Protein AF-A0A2N2B1B6-F1 (afdb_monomer_lite)

Radius of gyration: 19.85 Å; chains: 1; bounding box: 57×32×52 Å

Foldseek 3Di:
DPQQQVLVVLCVVVPHDLVVVCVVLVNDSVQSVCCSVVSANPDPVSLVSSCVVSVHDSVSNHCSDPDPPPPPPPPPVDDDDDDDD

Secondary structure (DSSP, 8-state):
-----HHHHHHHHTT--HHHHHHHH---HHHHHHHHHHS---SHHHHHHHHHHHTS-HHHHHTTSTT------------------

Sequence (85 aa):
MDKINRLKKLRLEREISQEKC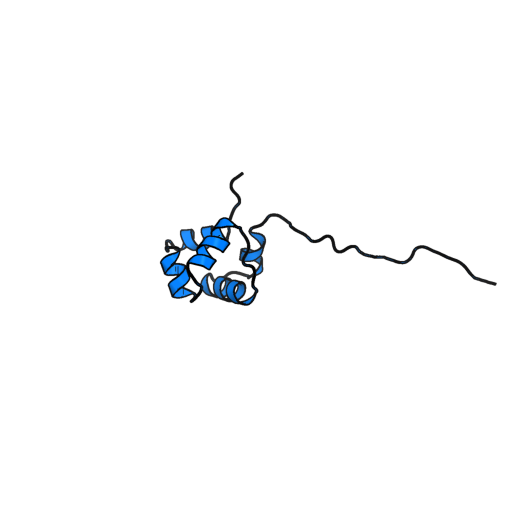AFDTGISISSIKRYERDGIVGNAYNLKILAEYFCVEMDYIYRSNEYSIRKEEKNDGITGNRNNS

Structure (mmCIF, N/CA/C/O backbone):
data_AF-A0A2N2B1B6-F1
#
_entry.id   AF-A0A2N2B1B6-F1
#
loop_
_atom_site.group_PDB
_atom_site.id
_atom_site.type_symbol
_atom_site.label_atom_id
_atom_site.label_alt_id
_atom_site.label_comp_id
_atom_site.label_asym_id
_atom_site.label_entity_id
_atom_site.label_seq_id
_atom_site.pdbx_PDB_ins_code
_atom_site.Cartn_x
_atom_site.Cartn_y
_atom_site.Cartn_z
_atom_site.occupancy
_atom_site.B_iso_or_equiv
_atom_site.auth_seq_id
_atom_site.auth_comp_id
_atom_site.auth_asym_id
_atom_site.auth_atom_id
_atom_site.pdbx_PDB_model_num
ATOM 1 N N . MET A 1 1 ? 11.284 21.473 -1.941 1.00 42.12 1 MET A N 1
ATOM 2 C CA . MET A 1 1 ? 10.208 20.948 -2.802 1.00 42.12 1 MET A CA 1
ATOM 3 C C . MET A 1 1 ? 9.664 19.716 -2.108 1.00 42.12 1 MET A C 1
ATOM 5 O O . MET A 1 1 ? 10.429 18.774 -1.930 1.00 42.12 1 MET A O 1
ATOM 9 N N . ASP A 1 2 ? 8.428 19.750 -1.613 1.00 52.25 2 ASP A N 1
ATOM 10 C CA . ASP A 1 2 ? 7.842 18.577 -0.959 1.00 52.25 2 ASP A CA 1
ATOM 11 C C . ASP A 1 2 ? 7.768 17.422 -1.960 1.00 52.25 2 ASP A C 1
ATOM 13 O O . ASP A 1 2 ? 7.245 17.558 -3.067 1.00 52.25 2 ASP A O 1
ATOM 17 N N . LYS A 1 3 ? 8.354 16.287 -1.586 1.00 59.53 3 LYS A N 1
ATOM 18 C CA . LYS A 1 3 ? 8.417 15.082 -2.412 1.00 59.53 3 LYS A CA 1
ATOM 19 C C . LYS A 1 3 ? 6.991 14.582 -2.674 1.00 59.53 3 LYS A C 1
ATOM 21 O O . LYS A 1 3 ? 6.303 14.158 -1.745 1.00 59.53 3 LYS A O 1
ATOM 26 N N . ILE A 1 4 ? 6.527 14.641 -3.924 1.00 70.69 4 ILE A N 1
ATOM 27 C CA . ILE A 1 4 ? 5.164 14.221 -4.282 1.00 70.69 4 ILE A CA 1
ATOM 28 C C . ILE A 1 4 ? 5.060 12.697 -4.190 1.00 70.69 4 ILE A C 1
ATOM 30 O O . ILE A 1 4 ? 5.567 11.967 -5.038 1.00 70.69 4 ILE A O 1
ATOM 34 N N . ASN A 1 5 ? 4.347 12.214 -3.175 1.00 87.44 5 ASN A N 1
ATOM 35 C CA . ASN A 1 5 ? 4.010 10.806 -3.038 1.00 87.44 5 ASN A CA 1
ATOM 36 C C . ASN A 1 5 ? 2.660 10.510 -3.706 1.00 87.44 5 ASN A C 1
ATOM 38 O O . ASN A 1 5 ? 1.615 10.965 -3.230 1.00 87.44 5 ASN A O 1
ATOM 42 N N . ARG A 1 6 ? 2.661 9.734 -4.797 1.00 91.06 6 ARG A N 1
ATOM 43 C CA . ARG A 1 6 ? 1.435 9.463 -5.565 1.00 91.06 6 ARG A CA 1
ATOM 44 C C . ARG A 1 6 ? 0.462 8.555 -4.820 1.00 91.06 6 ARG A C 1
ATOM 46 O O . ARG A 1 6 ? -0.738 8.752 -4.949 1.00 91.06 6 ARG A O 1
ATOM 53 N N . LEU A 1 7 ? 0.952 7.639 -3.981 1.00 93.88 7 LEU A N 1
ATOM 54 C CA . LEU A 1 7 ? 0.089 6.837 -3.108 1.00 93.88 7 LEU A CA 1
ATOM 55 C C . LEU A 1 7 ? -0.686 7.733 -2.132 1.00 93.88 7 LEU A C 1
ATOM 57 O O . LEU A 1 7 ? -1.906 7.620 -2.026 1.00 93.88 7 LEU A O 1
ATOM 61 N N . LYS A 1 8 ? 0.003 8.670 -1.467 1.00 93.81 8 LYS A N 1
ATOM 62 C CA . LYS A 1 8 ? -0.650 9.626 -0.560 1.00 93.81 8 LYS A CA 1
ATOM 63 C C . LYS A 1 8 ? -1.670 10.490 -1.302 1.00 93.81 8 LYS A C 1
ATOM 65 O O . LYS A 1 8 ? -2.756 10.719 -0.781 1.00 93.81 8 LYS A O 1
ATOM 70 N N . LYS A 1 9 ? -1.333 10.945 -2.513 1.00 93.50 9 LYS A N 1
ATOM 71 C CA . LYS A 1 9 ? -2.240 11.722 -3.368 1.00 93.50 9 LYS A CA 1
ATOM 72 C C . LYS A 1 9 ? -3.525 10.944 -3.678 1.00 93.50 9 LYS A C 1
ATOM 74 O O . LYS A 1 9 ? -4.596 11.430 -3.342 1.00 93.50 9 LYS A O 1
ATOM 79 N N . LEU A 1 10 ? -3.410 9.728 -4.214 1.00 95.44 10 LEU A N 1
ATOM 80 C CA . LEU A 1 10 ? -4.557 8.870 -4.545 1.00 95.44 10 LEU A CA 1
ATOM 81 C C . LEU A 1 10 ? -5.446 8.593 -3.326 1.00 95.44 10 LEU A C 1
ATOM 83 O O . LEU A 1 10 ? -6.672 8.584 -3.422 1.00 95.44 10 LEU A O 1
ATOM 87 N N . ARG A 1 11 ? -4.830 8.396 -2.154 1.00 96.62 11 ARG A N 1
ATOM 88 C CA . ARG A 1 11 ? -5.561 8.195 -0.902 1.00 96.62 11 ARG A CA 1
ATOM 89 C C . ARG A 1 11 ? -6.386 9.424 -0.513 1.00 96.62 11 ARG A C 1
ATOM 91 O O . ARG A 1 11 ? -7.539 9.281 -0.118 1.00 96.62 11 ARG A O 1
ATOM 98 N N . LEU A 1 12 ? -5.789 10.612 -0.601 1.00 96.00 12 LEU A N 1
ATOM 99 C CA . LEU A 1 12 ? -6.458 11.869 -0.262 1.00 96.00 12 LEU A CA 1
ATOM 100 C C . LEU A 1 12 ? -7.538 12.243 -1.284 1.00 96.00 12 LEU A C 1
ATOM 102 O O . LEU A 1 12 ? -8.577 12.742 -0.876 1.00 96.00 12 LEU A O 1
ATOM 106 N N . GLU A 1 13 ? -7.346 11.939 -2.570 1.00 96.00 13 GLU A N 1
ATOM 107 C CA . GLU A 1 13 ? -8.373 12.106 -3.615 1.00 96.00 13 GLU A CA 1
ATOM 108 C C . GLU A 1 13 ? -9.611 11.229 -3.377 1.00 96.00 13 GLU A C 1
ATOM 110 O O . GLU A 1 13 ? -10.706 11.584 -3.797 1.00 96.00 13 GLU A O 1
ATOM 115 N N . ARG A 1 14 ? -9.446 10.096 -2.683 1.00 96.44 14 ARG A N 1
ATOM 116 C CA . ARG A 1 14 ? -10.551 9.237 -2.231 1.00 96.44 14 ARG A CA 1
ATOM 117 C C . ARG A 1 14 ? -11.061 9.562 -0.825 1.00 96.44 14 ARG A C 1
ATOM 119 O O . ARG A 1 14 ? -11.930 8.850 -0.336 1.00 96.44 14 ARG A O 1
ATOM 126 N N . GLU A 1 15 ? -10.498 10.569 -0.159 1.00 97.69 15 GLU A N 1
ATOM 127 C CA . GLU A 1 15 ? -10.889 11.007 1.191 1.00 97.69 15 GLU A CA 1
ATOM 128 C C . GLU A 1 15 ? -10.838 9.903 2.271 1.00 97.69 15 GLU A C 1
ATOM 130 O O . GLU A 1 15 ? -11.560 9.942 3.267 1.00 97.69 15 GLU A O 1
ATOM 135 N N . ILE A 1 16 ? -9.951 8.913 2.117 1.00 98.19 16 ILE A N 1
ATOM 136 C CA . ILE A 1 16 ? -9.800 7.810 3.082 1.00 98.19 16 ILE A CA 1
ATOM 137 C C . ILE A 1 16 ? -8.568 7.990 3.979 1.00 98.19 16 ILE A C 1
ATOM 139 O O . ILE A 1 16 ? -7.550 8.563 3.582 1.00 98.19 16 ILE A O 1
ATOM 143 N N . SER A 1 17 ? -8.614 7.457 5.201 1.00 98.31 17 SER A N 1
ATOM 144 C CA . SER A 1 17 ? -7.467 7.450 6.119 1.00 98.31 17 SER A CA 1
ATOM 145 C C . SER A 1 17 ? -6.427 6.379 5.754 1.00 98.31 17 SER A C 1
ATOM 147 O O . SER A 1 17 ? -6.682 5.481 4.945 1.00 98.31 17 SER A O 1
ATOM 149 N N . GLN A 1 18 ? -5.230 6.455 6.348 1.00 98.19 18 GLN A N 1
ATOM 150 C CA . GLN A 1 18 ? -4.201 5.418 6.175 1.00 98.19 18 GLN A CA 1
ATOM 151 C C . GLN A 1 18 ? -4.674 4.071 6.741 1.00 98.19 18 GLN A C 1
ATOM 153 O O . GLN A 1 18 ? -4.392 3.027 6.158 1.00 98.19 18 GLN A O 1
ATOM 158 N N . GLU A 1 19 ? -5.424 4.106 7.843 1.00 98.44 19 GLU A N 1
ATOM 159 C CA . GLU A 1 19 ? -6.079 2.965 8.482 1.00 98.44 19 GLU A CA 1
ATOM 160 C C . GLU A 1 19 ? -7.088 2.311 7.531 1.00 98.44 19 GLU A C 1
ATOM 162 O O . GLU A 1 19 ? -7.068 1.094 7.362 1.00 98.44 19 GLU A O 1
ATOM 167 N N . LYS A 1 20 ? -7.935 3.111 6.867 1.00 98.38 20 LYS A N 1
ATOM 168 C CA . LYS A 1 20 ? -8.928 2.602 5.911 1.00 98.38 20 LYS A CA 1
ATOM 169 C C . LYS A 1 20 ? -8.262 1.996 4.680 1.00 98.38 20 LYS A C 1
ATOM 171 O O . LYS A 1 20 ? -8.648 0.914 4.258 1.00 98.38 20 LYS A O 1
ATOM 176 N N . CYS A 1 21 ? -7.228 2.648 4.150 1.00 98.00 21 CYS A N 1
ATOM 177 C CA . CYS A 1 21 ? -6.439 2.115 3.038 1.00 98.00 21 CYS A CA 1
ATOM 178 C C . CYS A 1 21 ? -5.786 0.770 3.405 1.00 98.00 21 CYS A C 1
ATOM 180 O O . CYS A 1 21 ? -5.858 -0.187 2.638 1.00 98.00 21 CYS A O 1
ATOM 182 N N . ALA A 1 22 ? -5.201 0.668 4.602 1.00 98.25 22 ALA A N 1
ATOM 183 C CA . ALA A 1 22 ? -4.633 -0.576 5.118 1.00 98.25 22 ALA A CA 1
ATOM 184 C C . ALA A 1 22 ? -5.690 -1.685 5.251 1.00 98.25 22 ALA A C 1
ATOM 186 O O . ALA A 1 22 ? -5.461 -2.812 4.818 1.00 98.25 22 ALA A O 1
ATOM 187 N N . PHE A 1 23 ? -6.858 -1.352 5.804 1.00 98.44 23 PHE A N 1
ATOM 188 C CA . PHE A 1 23 ? -7.977 -2.280 5.946 1.00 98.44 23 PHE A CA 1
ATOM 189 C C . PHE A 1 23 ? -8.474 -2.797 4.588 1.00 98.44 23 PHE A C 1
ATOM 191 O O . PHE A 1 23 ? -8.594 -4.004 4.407 1.00 98.44 23 PHE A O 1
ATOM 198 N N . ASP A 1 24 ? -8.693 -1.906 3.619 1.00 98.31 24 ASP A N 1
ATOM 199 C CA . ASP A 1 24 ? -9.244 -2.275 2.309 1.00 98.31 24 ASP A CA 1
ATOM 200 C C . ASP A 1 24 ? -8.276 -3.091 1.450 1.00 98.31 24 ASP A C 1
ATOM 202 O O . ASP A 1 24 ? -8.692 -3.955 0.683 1.00 98.31 24 ASP A O 1
ATOM 206 N N . THR A 1 25 ? -6.979 -2.801 1.557 1.00 97.69 25 THR A N 1
ATOM 207 C CA . THR A 1 25 ? -5.937 -3.454 0.749 1.00 97.69 25 THR A CA 1
ATOM 208 C C . THR A 1 25 ? -5.359 -4.699 1.419 1.00 97.69 25 THR A C 1
ATOM 210 O O . THR A 1 25 ? -4.608 -5.442 0.792 1.00 97.69 25 THR A O 1
ATOM 213 N N . GLY A 1 26 ? -5.636 -4.913 2.710 1.00 97.81 26 GLY A N 1
ATOM 214 C CA . GLY A 1 26 ? -4.980 -5.942 3.522 1.00 97.81 26 GLY A CA 1
ATOM 215 C C . GLY A 1 26 ? -3.491 -5.673 3.792 1.00 97.81 26 GLY A C 1
ATOM 216 O O . GLY A 1 26 ? -2.802 -6.515 4.371 1.00 97.81 26 GLY A O 1
ATOM 217 N N . ILE A 1 27 ? -2.962 -4.513 3.390 1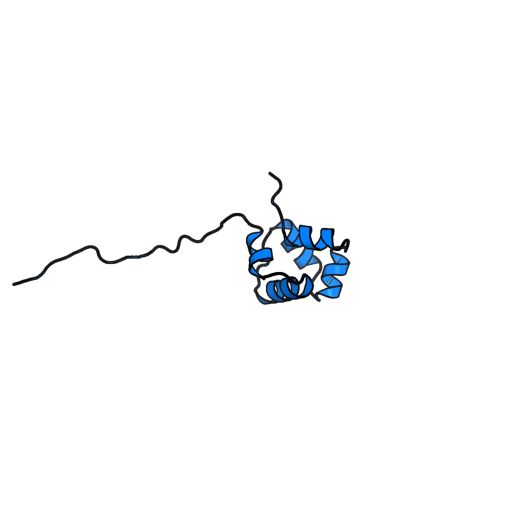.00 97.50 27 ILE A N 1
ATOM 218 C CA . ILE A 1 27 ? -1.574 -4.114 3.639 1.00 97.50 27 ILE A CA 1
ATOM 219 C C . ILE A 1 27 ? -1.467 -3.551 5.056 1.00 97.50 27 ILE A C 1
ATOM 221 O O . ILE A 1 27 ? -2.314 -2.785 5.503 1.00 97.50 27 ILE A O 1
ATOM 225 N N . SER A 1 28 ? -0.383 -3.863 5.772 1.00 97.69 28 SER A N 1
ATOM 226 C CA . SER A 1 28 ? -0.198 -3.323 7.120 1.00 97.69 28 SER A CA 1
ATOM 227 C C . SER A 1 28 ? -0.169 -1.789 7.122 1.00 97.69 28 SER A C 1
ATOM 229 O O . SER A 1 28 ? 0.487 -1.152 6.292 1.00 97.69 28 SER A O 1
ATOM 231 N N . ILE A 1 29 ? -0.794 -1.175 8.128 1.00 97.94 29 ILE A N 1
ATOM 232 C CA . ILE A 1 29 ? -0.774 0.285 8.295 1.00 97.94 29 ILE A CA 1
ATOM 233 C C . ILE A 1 29 ? 0.649 0.850 8.399 1.00 97.94 29 ILE A C 1
ATOM 235 O O . ILE A 1 29 ? 0.940 1.931 7.887 1.00 97.94 29 ILE A O 1
ATOM 239 N N . SER A 1 30 ? 1.568 0.095 9.009 1.00 96.75 30 SER A N 1
ATOM 240 C CA . SER A 1 30 ? 2.990 0.438 9.078 1.00 96.75 30 SER A CA 1
ATOM 241 C C . SER A 1 30 ? 3.640 0.499 7.694 1.00 96.75 30 SER A C 1
ATOM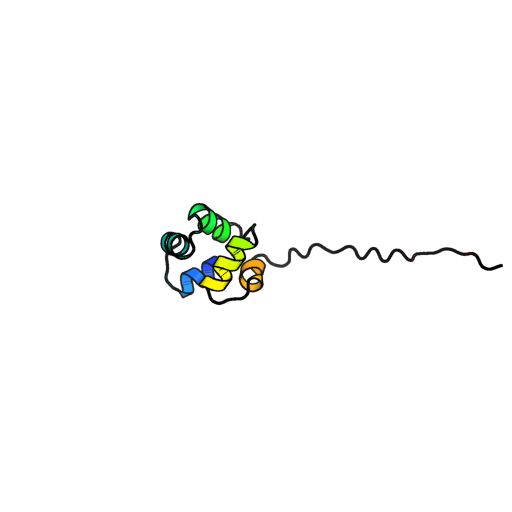 243 O O . SER A 1 30 ? 4.499 1.348 7.456 1.00 96.75 30 SER A O 1
ATOM 245 N N . SER A 1 31 ? 3.213 -0.359 6.765 1.00 95.50 31 SER A N 1
ATOM 246 C CA . SER A 1 31 ? 3.669 -0.334 5.378 1.00 95.50 31 SER A CA 1
ATOM 247 C C . SER A 1 31 ? 3.075 0.843 4.619 1.00 95.50 31 SER A C 1
ATOM 249 O O . SER A 1 31 ? 3.847 1.561 3.996 1.00 95.50 31 SER A O 1
ATOM 251 N N . ILE A 1 32 ? 1.775 1.128 4.752 1.00 96.56 32 ILE A N 1
ATOM 252 C CA . ILE A 1 32 ? 1.158 2.325 4.148 1.00 96.56 32 ILE A CA 1
ATOM 253 C C . ILE A 1 32 ? 1.874 3.605 4.607 1.00 96.56 32 ILE A C 1
ATOM 255 O O . ILE A 1 32 ? 2.313 4.397 3.774 1.00 96.56 32 ILE A O 1
ATOM 259 N N . LYS A 1 33 ? 2.094 3.769 5.920 1.00 95.25 33 LYS A N 1
ATOM 260 C CA . LYS A 1 33 ? 2.842 4.908 6.488 1.00 95.25 33 LYS A CA 1
ATOM 261 C C . LYS A 1 33 ? 4.253 5.020 5.914 1.00 95.25 33 LYS A C 1
ATOM 263 O O . LYS A 1 33 ? 4.681 6.110 5.537 1.00 95.25 33 LYS A O 1
ATOM 268 N N . ARG A 1 34 ? 4.970 3.894 5.834 1.00 92.25 34 ARG A N 1
ATOM 269 C CA . ARG A 1 34 ? 6.320 3.836 5.260 1.00 92.25 34 ARG A CA 1
ATOM 270 C C . ARG A 1 34 ? 6.315 4.224 3.783 1.00 92.25 34 ARG A C 1
ATOM 272 O O . ARG A 1 34 ? 7.126 5.046 3.381 1.00 92.25 34 ARG A O 1
ATOM 279 N N . TYR A 1 35 ? 5.387 3.691 2.993 1.00 92.88 35 TYR A N 1
ATOM 280 C CA . TYR A 1 35 ? 5.282 3.989 1.565 1.00 92.88 35 TYR A CA 1
ATOM 281 C C . TYR A 1 35 ? 4.968 5.461 1.317 1.00 92.88 35 TYR A C 1
ATOM 283 O O . TYR A 1 35 ? 5.611 6.062 0.460 1.00 92.88 35 TYR A O 1
ATOM 291 N N . GLU A 1 36 ? 4.045 6.055 2.084 1.00 92.31 36 GLU A N 1
ATOM 292 C CA . GLU A 1 36 ? 3.698 7.480 1.984 1.00 92.31 36 GLU A CA 1
ATOM 293 C C . GLU A 1 36 ? 4.849 8.415 2.384 1.00 92.31 36 GLU A C 1
ATOM 295 O O . GLU A 1 36 ? 4.985 9.500 1.817 1.00 92.31 36 GLU A O 1
ATOM 300 N N . ARG A 1 37 ? 5.693 7.992 3.330 1.00 89.00 37 ARG A N 1
ATOM 301 C CA . ARG A 1 37 ? 6.870 8.748 3.772 1.00 89.00 37 ARG A CA 1
ATOM 302 C C . ARG A 1 37 ? 8.048 8.612 2.808 1.00 89.00 37 ARG A C 1
ATOM 304 O O . ARG A 1 37 ? 8.630 9.613 2.402 1.00 89.00 37 ARG A O 1
ATOM 311 N N . ASP A 1 38 ? 8.403 7.383 2.451 1.00 85.00 38 ASP A N 1
ATOM 312 C CA . ASP A 1 38 ? 9.654 7.088 1.748 1.00 85.00 38 ASP A CA 1
ATOM 313 C C . ASP A 1 38 ? 9.505 7.303 0.225 1.00 85.00 38 ASP A C 1
ATOM 315 O O . ASP A 1 38 ? 10.478 7.614 -0.474 1.00 85.00 38 ASP A O 1
ATOM 319 N N . GLY A 1 39 ? 8.274 7.213 -0.300 1.00 80.56 39 GLY A N 1
ATOM 320 C CA . GLY A 1 39 ? 7.980 7.411 -1.723 1.00 80.56 39 GLY A CA 1
ATOM 321 C C . GLY A 1 39 ? 8.109 6.157 -2.580 1.00 80.56 39 GLY A C 1
ATOM 322 O O . GLY A 1 39 ? 8.038 6.268 -3.797 1.00 80.56 39 GLY A O 1
ATOM 323 N N . ILE A 1 40 ? 8.341 4.983 -1.984 1.00 80.38 40 ILE A N 1
ATOM 324 C CA . ILE A 1 40 ? 8.597 3.736 -2.719 1.00 80.38 40 ILE A CA 1
ATOM 325 C C . ILE A 1 40 ? 7.865 2.569 -2.051 1.00 80.38 40 ILE A C 1
ATOM 327 O O . ILE A 1 40 ? 7.986 2.347 -0.844 1.00 80.38 40 ILE A O 1
ATOM 331 N N . VAL A 1 41 ? 7.155 1.776 -2.859 1.00 85.00 41 VAL A N 1
ATOM 332 C CA . VAL A 1 41 ? 6.607 0.472 -2.461 1.00 85.00 41 VAL A CA 1
ATOM 333 C C . VAL A 1 41 ? 7.637 -0.599 -2.811 1.00 85.00 41 VAL A C 1
ATOM 335 O O . VAL A 1 41 ? 7.868 -0.900 -3.977 1.00 85.00 41 VAL A O 1
ATOM 338 N N . GLY A 1 42 ? 8.303 -1.146 -1.793 1.00 77.31 42 GLY A N 1
ATOM 339 C CA . GLY A 1 42 ? 9.475 -2.012 -1.980 1.00 77.31 42 GLY A CA 1
ATOM 340 C C . GLY A 1 42 ? 9.202 -3.431 -2.495 1.00 77.31 42 GLY A C 1
ATOM 341 O O . GLY A 1 42 ? 10.157 -4.153 -2.752 1.00 77.31 42 GLY A O 1
ATOM 342 N N . ASN A 1 43 ? 7.942 -3.858 -2.628 1.00 88.44 43 ASN A N 1
ATOM 343 C CA . ASN A 1 43 ? 7.609 -5.167 -3.190 1.00 88.44 43 ASN A CA 1
ATOM 344 C C . ASN A 1 43 ? 6.541 -5.033 -4.290 1.00 88.44 43 ASN A C 1
ATOM 346 O O . ASN A 1 43 ? 5.658 -4.177 -4.214 1.00 88.44 43 ASN A O 1
ATOM 350 N N . ALA A 1 44 ? 6.631 -5.887 -5.311 1.00 90.88 44 ALA A N 1
ATOM 351 C CA . ALA A 1 44 ? 5.732 -5.851 -6.464 1.00 90.88 44 ALA A CA 1
ATOM 352 C C . ALA A 1 44 ? 4.296 -6.289 -6.120 1.00 90.88 44 ALA A C 1
ATOM 354 O O . ALA A 1 44 ? 3.349 -5.802 -6.728 1.00 90.88 44 ALA A O 1
ATOM 355 N N . TYR A 1 45 ? 4.127 -7.170 -5.130 1.00 95.25 45 TYR A N 1
ATOM 356 C CA . TYR A 1 45 ? 2.822 -7.692 -4.717 1.00 95.25 45 TYR A CA 1
ATOM 357 C C . TYR A 1 45 ? 1.905 -6.592 -4.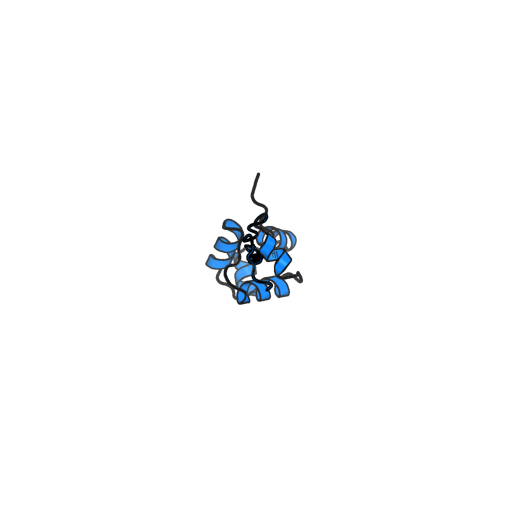156 1.00 95.25 45 TYR A C 1
ATOM 359 O O . TYR A 1 45 ? 0.820 -6.353 -4.674 1.00 95.25 45 TYR A O 1
ATOM 367 N N . ASN A 1 46 ? 2.377 -5.846 -3.160 1.00 95.25 46 ASN A N 1
ATOM 368 C CA . ASN A 1 46 ? 1.678 -4.705 -2.577 1.00 95.25 46 ASN A CA 1
ATOM 369 C C . ASN A 1 46 ? 1.511 -3.581 -3.598 1.00 95.25 46 ASN A C 1
ATOM 371 O O . ASN A 1 46 ? 0.494 -2.898 -3.583 1.00 95.25 46 ASN A O 1
ATOM 375 N N . LEU A 1 47 ? 2.486 -3.384 -4.492 1.00 94.62 47 LEU A N 1
ATOM 376 C CA . LEU A 1 47 ? 2.357 -2.402 -5.567 1.00 94.62 47 LEU A CA 1
ATOM 377 C C . LEU A 1 47 ? 1.196 -2.757 -6.506 1.00 94.62 47 LEU A C 1
ATOM 379 O O . LEU A 1 47 ? 0.424 -1.870 -6.858 1.00 94.62 47 LEU A O 1
ATOM 383 N N . LYS A 1 48 ? 1.040 -4.040 -6.854 1.00 96.12 48 LYS A N 1
ATOM 384 C CA . LYS A 1 48 ? -0.088 -4.541 -7.645 1.00 96.12 48 LYS A CA 1
ATOM 385 C C . LYS A 1 48 ? -1.420 -4.358 -6.912 1.00 96.12 48 LYS A C 1
ATOM 387 O O . LYS A 1 48 ? -2.338 -3.803 -7.498 1.00 96.12 48 LYS A O 1
ATOM 392 N N . ILE A 1 49 ? -1.502 -4.730 -5.631 1.00 97.69 49 ILE A N 1
ATOM 393 C CA . ILE A 1 49 ? -2.721 -4.530 -4.822 1.00 97.69 49 ILE A CA 1
ATOM 394 C C . ILE A 1 49 ? -3.130 -3.055 -4.801 1.00 97.69 49 ILE A C 1
ATOM 396 O O . ILE A 1 49 ? -4.297 -2.727 -4.992 1.00 97.69 49 ILE A O 1
ATOM 400 N N . LEU A 1 50 ? -2.175 -2.149 -4.574 1.00 96.56 50 LEU A N 1
ATOM 401 C CA . LEU A 1 50 ? -2.451 -0.714 -4.551 1.00 96.56 50 LEU A CA 1
ATOM 402 C C . LEU A 1 50 ? -2.886 -0.202 -5.930 1.00 96.56 50 LEU A C 1
ATOM 404 O O . LEU A 1 50 ? -3.808 0.604 -6.012 1.00 96.56 50 LEU A O 1
ATOM 408 N N . ALA A 1 51 ? -2.248 -0.675 -7.000 1.00 95.75 51 ALA A N 1
ATOM 409 C CA . ALA A 1 51 ? -2.595 -0.332 -8.376 1.00 95.75 51 ALA A CA 1
ATOM 410 C C . ALA A 1 51 ? -4.038 -0.744 -8.714 1.00 95.75 51 ALA A C 1
ATOM 412 O O . ALA A 1 51 ? -4.825 0.087 -9.163 1.00 95.75 51 ALA A O 1
ATOM 413 N N . GLU A 1 52 ? -4.413 -1.985 -8.398 1.00 97.38 52 GLU A N 1
ATOM 414 C CA . GLU A 1 52 ? -5.773 -2.505 -8.580 1.00 97.38 52 GLU A CA 1
ATOM 415 C C . GLU A 1 52 ? -6.786 -1.748 -7.716 1.00 97.38 52 GLU A C 1
ATOM 417 O O . GLU A 1 52 ? -7.813 -1.298 -8.221 1.00 97.38 52 GLU A O 1
ATOM 422 N N . TYR A 1 53 ? -6.478 -1.530 -6.434 1.00 98.06 53 TYR A N 1
ATOM 423 C CA . TYR A 1 53 ? -7.365 -0.813 -5.521 1.00 98.06 53 TYR A CA 1
ATOM 424 C C . TYR A 1 53 ? -7.641 0.615 -5.997 1.00 98.06 53 TYR A C 1
ATOM 426 O O . TYR A 1 53 ? -8.793 1.052 -5.980 1.00 98.06 53 TYR A O 1
ATOM 434 N N . PHE A 1 54 ? -6.613 1.344 -6.441 1.00 96.62 54 PHE A N 1
ATOM 435 C CA . PHE A 1 54 ? -6.744 2.721 -6.923 1.00 96.62 54 PHE A CA 1
ATOM 436 C C . PHE A 1 54 ? -7.132 2.840 -8.405 1.00 96.62 54 PHE A C 1
ATOM 438 O O . PHE A 1 54 ? -7.384 3.955 -8.856 1.00 96.6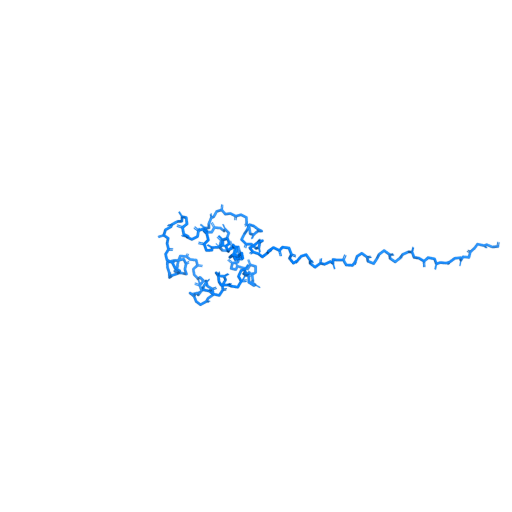2 54 PHE A O 1
ATOM 445 N N . CYS A 1 55 ? -7.251 1.723 -9.129 1.00 96.50 55 CYS A N 1
ATOM 446 C CA . CYS A 1 55 ? -7.507 1.672 -10.572 1.00 96.50 55 CYS A CA 1
ATOM 447 C C . CYS A 1 55 ? -6.471 2.463 -11.395 1.00 96.50 55 CYS A C 1
ATOM 449 O O . CYS A 1 55 ? -6.827 3.246 -12.276 1.00 96.50 55 CYS A O 1
ATOM 451 N N . VAL A 1 56 ? -5.186 2.284 -11.088 1.00 94.81 56 VAL A N 1
ATOM 452 C CA . VAL A 1 56 ? -4.060 2.941 -11.774 1.00 94.81 56 VAL A CA 1
ATOM 453 C C . VAL A 1 56 ? -2.989 1.926 -12.156 1.00 94.81 56 VAL A C 1
ATOM 455 O O . VAL A 1 56 ? -2.926 0.838 -11.598 1.00 94.81 56 VAL A O 1
ATOM 458 N 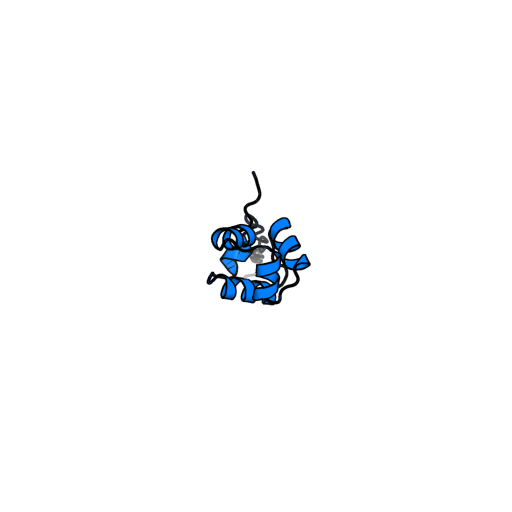N . GLU A 1 57 ? -2.089 2.301 -13.059 1.00 93.38 57 GLU A N 1
ATOM 459 C CA . GLU A 1 57 ? -0.922 1.483 -13.399 1.00 93.38 57 GLU A CA 1
ATOM 460 C C . GLU A 1 57 ? 0.082 1.394 -12.236 1.00 93.38 57 GLU A C 1
ATOM 462 O O . GLU A 1 57 ? 0.343 2.379 -11.536 1.00 93.38 57 GLU A O 1
ATOM 467 N N . MET A 1 58 ? 0.733 0.237 -12.068 1.00 91.25 58 MET A N 1
ATOM 468 C CA . MET A 1 58 ? 1.766 0.035 -11.033 1.00 91.25 58 MET A CA 1
ATOM 469 C C . MET A 1 58 ? 2.893 1.073 -11.128 1.00 91.25 58 MET A C 1
ATOM 471 O O . MET A 1 58 ? 3.356 1.611 -10.120 1.00 91.25 58 MET A O 1
ATOM 475 N N . ASP A 1 59 ? 3.304 1.392 -12.354 1.00 87.62 59 ASP A N 1
ATOM 476 C CA . ASP A 1 59 ? 4.358 2.362 -12.651 1.00 87.62 59 ASP A CA 1
ATOM 477 C C . ASP A 1 59 ? 3.964 3.795 -12.252 1.00 87.62 59 ASP A C 1
ATOM 479 O O . ASP A 1 59 ? 4.810 4.605 -11.858 1.00 87.62 59 ASP A O 1
ATOM 483 N N . TYR A 1 60 ? 2.661 4.104 -12.250 1.00 88.94 60 TYR A N 1
ATOM 484 C CA . TYR A 1 60 ? 2.181 5.376 -11.730 1.00 88.94 60 TYR A CA 1
ATOM 485 C C . TYR A 1 60 ? 2.521 5.499 -10.248 1.00 88.94 60 TYR A C 1
ATOM 487 O O . TYR A 1 60 ? 3.113 6.496 -9.854 1.00 88.94 60 TYR A O 1
ATOM 495 N N . ILE A 1 61 ? 2.232 4.489 -9.431 1.00 88.62 61 ILE A N 1
ATOM 496 C CA . ILE A 1 61 ? 2.542 4.524 -7.995 1.00 88.62 61 ILE A CA 1
ATOM 497 C C . ILE A 1 61 ? 4.064 4.468 -7.766 1.00 88.62 61 ILE A C 1
ATOM 499 O O . ILE A 1 61 ? 4.584 5.183 -6.904 1.00 88.62 61 ILE A O 1
ATOM 503 N N . TYR A 1 62 ? 4.791 3.679 -8.564 1.00 83.69 62 TYR A N 1
ATOM 504 C CA . TYR A 1 62 ? 6.237 3.477 -8.424 1.00 83.69 62 TYR A CA 1
ATOM 505 C C . TYR A 1 62 ? 7.075 4.729 -8.726 1.00 83.69 62 TYR A C 1
ATOM 507 O O . TYR A 1 62 ? 8.006 5.039 -7.981 1.00 83.69 62 TYR A O 1
ATOM 515 N N . ARG A 1 63 ? 6.715 5.518 -9.749 1.00 69.69 63 ARG A N 1
ATOM 516 C CA . ARG A 1 63 ? 7.414 6.769 -10.131 1.00 69.69 63 ARG A CA 1
ATOM 517 C C . ARG A 1 63 ? 7.216 7.943 -9.154 1.00 69.69 63 ARG A C 1
ATOM 519 O O . ARG A 1 63 ? 7.442 9.096 -9.514 1.00 69.69 63 ARG A O 1
ATOM 526 N N . SER A 1 64 ? 6.804 7.674 -7.916 1.00 62.00 64 SER A N 1
ATOM 527 C CA . SER A 1 64 ? 6.719 8.664 -6.829 1.00 62.00 64 SER A CA 1
ATOM 528 C C . SER A 1 64 ? 8.090 9.197 -6.380 1.00 62.00 64 SER A C 1
ATOM 530 O O . SER A 1 64 ? 8.159 10.151 -5.609 1.00 62.00 64 SER A O 1
ATOM 532 N N . ASN A 1 65 ? 9.189 8.605 -6.856 1.00 55.94 65 ASN A N 1
ATOM 533 C CA . ASN A 1 65 ? 10.534 9.141 -6.697 1.00 55.94 65 ASN A CA 1
ATOM 534 C C . ASN A 1 65 ? 11.061 9.550 -8.076 1.00 55.94 65 ASN A C 1
ATOM 536 O O . ASN A 1 65 ? 11.153 8.719 -8.979 1.00 55.94 65 ASN A O 1
ATOM 540 N N . GLU A 1 66 ? 11.360 10.834 -8.241 1.00 53.59 66 GLU A N 1
ATOM 541 C CA . GLU A 1 66 ? 11.973 11.393 -9.441 1.00 53.59 66 GLU A CA 1
ATOM 542 C C . GLU A 1 66 ? 13.212 10.560 -9.820 1.00 53.59 66 GLU A C 1
ATOM 544 O O . GLU A 1 66 ? 14.161 10.443 -9.049 1.00 53.59 66 GLU A O 1
ATOM 549 N N . TYR A 1 67 ? 13.120 9.879 -10.966 1.00 52.25 67 TYR A N 1
ATOM 550 C CA . TYR A 1 67 ? 14.206 9.268 -11.733 1.00 52.25 67 TYR A CA 1
ATOM 551 C C . TYR A 1 67 ? 15.427 8.776 -10.932 1.00 52.25 67 TYR A C 1
ATOM 553 O O . TYR A 1 67 ? 16.538 9.271 -11.085 1.00 52.25 67 TYR A O 1
ATOM 561 N N . SER A 1 68 ? 15.273 7.684 -10.180 1.00 54.41 68 SER A N 1
ATOM 562 C CA . SER A 1 68 ? 16.401 6.768 -9.948 1.00 54.41 68 SER A CA 1
ATOM 563 C C . SER A 1 68 ? 16.482 5.776 -11.113 1.00 54.41 68 SER A C 1
ATOM 565 O O . SER A 1 68 ? 16.297 4.575 -10.926 1.00 54.41 68 SER A O 1
ATOM 567 N N . ILE A 1 69 ? 16.696 6.270 -12.340 1.00 56.34 69 ILE A N 1
ATOM 568 C CA . ILE A 1 69 ? 17.126 5.393 -13.435 1.00 56.34 69 ILE A CA 1
ATOM 569 C C . ILE A 1 69 ? 18.478 4.847 -12.990 1.00 56.34 69 ILE A C 1
ATOM 571 O O . ILE A 1 69 ? 19.458 5.588 -12.909 1.00 56.34 69 ILE A O 1
ATOM 575 N N . ARG A 1 70 ? 18.532 3.552 -12.668 1.00 55.72 70 ARG A N 1
ATOM 576 C CA . ARG A 1 70 ? 19.799 2.825 -12.710 1.00 55.72 70 ARG A CA 1
ATOM 577 C C . ARG A 1 70 ? 20.302 3.036 -14.132 1.00 55.72 70 ARG A C 1
ATOM 579 O O . ARG A 1 70 ? 19.622 2.622 -15.066 1.00 55.72 70 ARG A O 1
ATOM 586 N N . LYS A 1 71 ? 21.412 3.755 -14.310 1.00 47.38 71 LYS A N 1
ATOM 587 C CA . LYS A 1 71 ? 22.109 3.741 -15.594 1.00 47.38 71 LYS A CA 1
ATOM 588 C C . LYS A 1 71 ? 22.443 2.276 -15.848 1.00 47.38 71 LYS A C 1
ATOM 590 O O . LYS A 1 71 ? 23.307 1.728 -15.174 1.00 47.38 71 LYS A O 1
ATOM 595 N N . GLU A 1 72 ? 21.706 1.630 -16.741 1.00 48.50 72 GLU A N 1
ATOM 596 C CA . GLU A 1 72 ? 22.216 0.440 -17.397 1.00 48.50 72 GLU A CA 1
ATOM 597 C C . GLU A 1 72 ? 23.464 0.910 -18.138 1.00 48.50 72 GLU A C 1
ATOM 599 O O . GLU A 1 72 ? 23.391 1.686 -19.095 1.00 48.50 72 GLU A O 1
ATOM 604 N N . GLU A 1 73 ? 24.628 0.538 -17.612 1.00 51.25 73 GLU A N 1
ATOM 605 C CA . GLU A 1 73 ? 25.862 0.573 -18.373 1.00 51.25 73 GLU A CA 1
ATOM 606 C C . GLU A 1 73 ? 25.626 -0.301 -19.602 1.00 51.25 73 GLU A C 1
ATOM 608 O O . GLU A 1 73 ? 25.660 -1.530 -19.530 1.00 51.25 73 GLU A O 1
ATOM 613 N N . LYS A 1 74 ? 25.358 0.339 -20.743 1.00 51.09 74 LYS A N 1
ATOM 614 C CA . LYS A 1 74 ? 25.642 -0.267 -22.036 1.00 51.09 74 LYS A CA 1
ATOM 615 C C . LYS A 1 74 ? 27.139 -0.555 -22.046 1.00 51.09 74 LYS A C 1
ATOM 617 O O . LYS A 1 74 ? 27.941 0.306 -22.396 1.00 51.09 74 LYS A O 1
ATOM 622 N N . ASN A 1 75 ? 27.518 -1.757 -21.624 1.00 53.31 75 ASN A N 1
ATOM 623 C CA . ASN A 1 75 ? 28.756 -2.373 -22.068 1.00 53.31 75 ASN A CA 1
ATOM 624 C C . ASN A 1 75 ? 28.574 -2.684 -23.558 1.00 53.31 75 ASN A C 1
ATOM 626 O O . ASN A 1 75 ? 28.365 -3.829 -23.951 1.00 53.31 75 ASN A O 1
ATOM 630 N N . ASP A 1 76 ? 28.646 -1.645 -24.393 1.00 53.06 76 ASP A N 1
ATOM 631 C CA . ASP A 1 76 ? 29.008 -1.800 -25.797 1.00 53.06 76 ASP A CA 1
ATOM 632 C C . ASP A 1 76 ? 30.503 -2.149 -25.819 1.00 53.06 76 ASP A C 1
ATOM 634 O O . ASP A 1 76 ? 31.378 -1.335 -26.117 1.00 53.06 76 ASP A O 1
ATOM 638 N N . GLY A 1 77 ? 30.802 -3.384 -25.415 1.00 53.41 77 GLY A N 1
ATOM 639 C CA . GLY A 1 77 ? 32.111 -3.999 -25.535 1.00 53.41 77 GLY A CA 1
ATOM 640 C C . GLY A 1 77 ? 32.395 -4.323 -26.995 1.00 53.41 77 GLY A C 1
ATOM 641 O O . GLY A 1 77 ? 32.388 -5.486 -27.377 1.00 53.41 77 GLY A O 1
ATOM 642 N N . ILE A 1 78 ? 32.636 -3.298 -27.813 1.00 59.00 78 ILE A N 1
ATOM 643 C CA . ILE A 1 78 ? 33.325 -3.435 -29.100 1.00 59.00 78 ILE A CA 1
ATOM 644 C C . ILE A 1 78 ? 34.298 -2.262 -29.240 1.00 59.00 78 ILE A C 1
ATOM 646 O O . ILE A 1 78 ? 34.102 -1.334 -30.020 1.00 59.00 78 ILE A O 1
ATOM 650 N N . THR A 1 79 ? 35.387 -2.306 -28.479 1.00 53.47 79 THR A N 1
ATOM 651 C CA . THR A 1 79 ? 36.587 -1.518 -28.770 1.00 53.47 79 THR A CA 1
ATOM 652 C C . THR A 1 79 ? 37.750 -2.460 -29.047 1.00 53.47 79 THR A C 1
ATOM 654 O O . THR A 1 79 ? 38.427 -2.921 -28.143 1.00 53.47 79 THR A O 1
ATOM 657 N N . GLY A 1 80 ? 37.948 -2.717 -30.345 1.00 47.56 80 GLY A N 1
ATOM 658 C CA . GLY A 1 80 ? 39.227 -3.014 -30.993 1.00 47.56 80 GLY A CA 1
ATOM 659 C C . GLY A 1 80 ? 39.981 -4.275 -30.559 1.00 47.56 80 GLY A C 1
ATOM 660 O O . GLY A 1 80 ? 40.470 -4.369 -29.445 1.00 47.56 80 GLY A O 1
ATOM 661 N N . ASN A 1 81 ? 40.301 -5.151 -31.513 1.00 47.66 81 ASN A N 1
ATOM 662 C CA . ASN A 1 81 ? 41.581 -5.047 -32.225 1.00 47.66 81 ASN A CA 1
ATOM 663 C C . ASN A 1 81 ? 41.803 -6.226 -33.200 1.00 47.66 81 ASN A C 1
ATOM 665 O O . ASN A 1 81 ? 41.597 -7.374 -32.834 1.00 47.66 81 ASN A O 1
ATOM 669 N N . ARG A 1 82 ? 42.253 -5.863 -34.412 1.00 52.44 82 ARG A N 1
ATOM 670 C CA . ARG A 1 82 ? 43.071 -6.562 -35.431 1.00 52.44 82 ARG A CA 1
ATOM 671 C C . ARG A 1 82 ? 43.207 -8.092 -35.359 1.00 52.44 82 ARG A C 1
ATOM 673 O O . ARG A 1 82 ? 43.664 -8.623 -34.359 1.00 52.44 82 ARG A O 1
ATOM 680 N N . ASN A 1 83 ? 42.979 -8.746 -36.505 1.00 51.06 83 ASN A N 1
ATOM 681 C CA . ASN A 1 83 ? 44.031 -9.380 -37.322 1.00 51.06 83 ASN A CA 1
ATOM 682 C C . ASN A 1 83 ? 43.438 -9.770 -38.692 1.00 51.06 83 ASN A C 1
ATOM 684 O O . ASN A 1 83 ? 42.610 -10.672 -38.765 1.00 51.06 83 ASN A O 1
ATOM 688 N N . ASN A 1 84 ? 43.846 -9.089 -39.767 1.00 53.44 84 ASN A N 1
ATOM 689 C CA . ASN A 1 84 ? 43.737 -9.622 -41.127 1.00 53.44 84 ASN A CA 1
ATOM 690 C C . ASN A 1 84 ? 45.152 -9.701 -41.715 1.00 53.44 84 ASN A C 1
ATOM 692 O O . ASN A 1 84 ? 46.005 -8.893 -41.343 1.00 53.44 84 ASN A O 1
ATOM 696 N N . SER A 1 85 ? 45.327 -10.734 -42.530 1.00 52.75 85 SER A N 1
ATOM 697 C CA . SER A 1 85 ? 46.532 -11.435 -42.979 1.00 52.75 85 SER A CA 1
ATOM 698 C C . SER A 1 85 ? 47.670 -10.611 -43.568 1.00 52.75 85 SER A C 1
ATOM 700 O O . SER A 1 85 ? 47.403 -9.550 -44.171 1.00 52.75 85 SER A O 1
#

pLDDT: mean 81.14, std 19.25, range [42.12, 98.44]